Protein AF-A0A4Q6BIS3-F1 (afdb_monomer)

Nearest PDB structures (foldseek):
  3das-assembly1_A  TM=8.531E-01  e=3.787E-01  Streptomyces coelicolor
  8suc-assembly1_A  TM=4.498E-01  e=2.881E+00  Caenorhabditis elegans

Mean predicted aligned error: 14.07 Å

Structure (mmCIF, N/CA/C/O backbone):
data_AF-A0A4Q6BIS3-F1
#
_entry.id   AF-A0A4Q6BIS3-F1
#
loop_
_atom_site.group_PDB
_atom_site.id
_atom_site.type_symbol
_atom_site.label_atom_id
_atom_site.label_alt_id
_atom_site.label_comp_id
_atom_site.label_asym_id
_atom_site.label_entity_id
_atom_site.label_seq_id
_atom_site.pdbx_PDB_ins_code
_atom_site.Cartn_x
_atom_site.Cartn_y
_atom_site.Cartn_z
_atom_site.occupancy
_atom_site.B_iso_or_equiv
_atom_site.auth_seq_id
_atom_site.auth_comp_id
_atom_site.auth_asym_id
_atom_site.a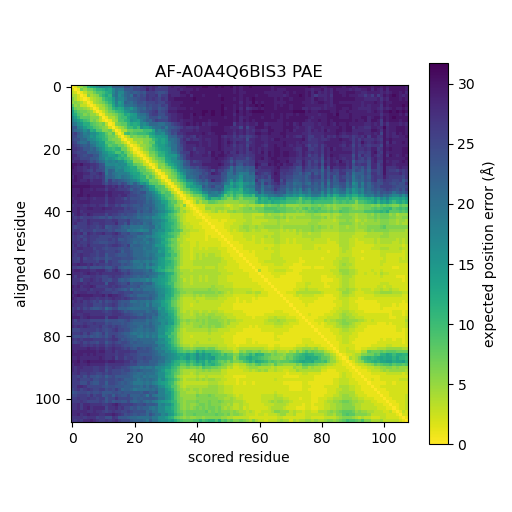uth_atom_id
_atom_site.pdbx_PDB_model_num
ATOM 1 N N . MET A 1 1 ? -5.577 36.040 75.569 1.00 47.38 1 MET A N 1
ATOM 2 C CA . MET A 1 1 ? -5.948 36.449 74.196 1.00 47.38 1 MET A CA 1
ATOM 3 C C . MET A 1 1 ? -4.662 36.573 73.386 1.00 47.38 1 MET A C 1
ATOM 5 O O . MET A 1 1 ? -3.853 37.429 73.716 1.00 47.38 1 MET A O 1
ATOM 9 N N . LYS A 1 2 ? -4.395 35.666 72.435 1.00 60.31 2 LYS A N 1
ATOM 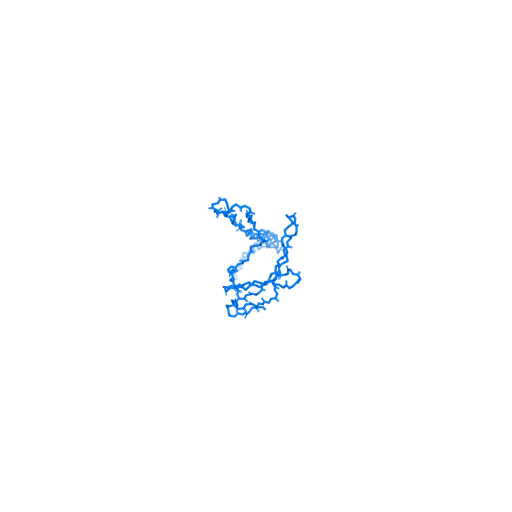10 C CA . LYS A 1 2 ? -3.141 35.639 71.658 1.00 60.31 2 LYS A CA 1
ATOM 11 C C . LYS A 1 2 ? -3.486 35.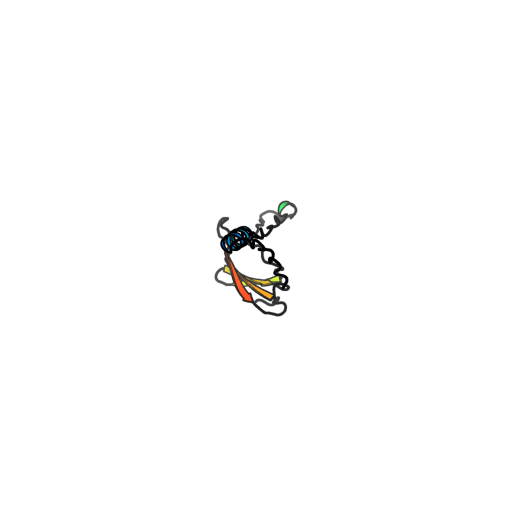581 70.169 1.00 60.31 2 LYS A C 1
ATOM 13 O O . LYS A 1 2 ? -3.869 34.530 69.670 1.00 60.31 2 LYS A O 1
ATOM 18 N N . ASN A 1 3 ? -3.417 36.729 69.496 1.00 58.78 3 ASN A N 1
ATOM 19 C CA . ASN A 1 3 ? -3.677 36.854 68.063 1.00 58.78 3 ASN A CA 1
ATOM 20 C C . ASN A 1 3 ? -2.420 36.450 67.284 1.00 58.78 3 ASN A C 1
ATOM 22 O O . ASN A 1 3 ? -1.360 37.042 67.472 1.00 58.78 3 ASN A O 1
ATOM 26 N N . TRP A 1 4 ? -2.546 35.442 66.423 1.00 49.06 4 TRP A N 1
ATOM 27 C CA . TRP A 1 4 ? -1.482 34.970 65.536 1.00 49.06 4 TRP A CA 1
ATOM 28 C C . TRP A 1 4 ? -1.731 35.480 64.107 1.00 49.06 4 TRP A C 1
ATOM 30 O O . TRP A 1 4 ? -2.851 35.315 63.612 1.00 49.06 4 TRP A O 1
ATOM 40 N N . PRO A 1 5 ? -0.746 36.080 63.412 1.00 62.47 5 PRO A N 1
ATOM 41 C CA . PRO A 1 5 ? -0.928 36.500 62.027 1.00 62.47 5 PRO A CA 1
ATOM 42 C C . PRO A 1 5 ? -0.870 35.277 61.102 1.00 62.47 5 PRO A C 1
ATOM 44 O O . PRO A 1 5 ? 0.043 34.455 61.183 1.00 62.47 5 PRO A O 1
ATOM 47 N N . LYS A 1 6 ? -1.856 35.128 60.213 1.00 60.91 6 LYS A N 1
ATOM 48 C CA . LYS A 1 6 ? -1.835 34.064 59.197 1.00 60.91 6 LYS A CA 1
ATOM 49 C C . LYS A 1 6 ? -0.846 34.445 58.085 1.00 60.91 6 LYS A C 1
ATOM 51 O O . LYS A 1 6 ? -0.892 35.590 57.634 1.00 60.91 6 LYS A O 1
ATOM 56 N N . PRO A 1 7 ? 0.013 33.524 57.612 1.00 56.97 7 PRO A N 1
A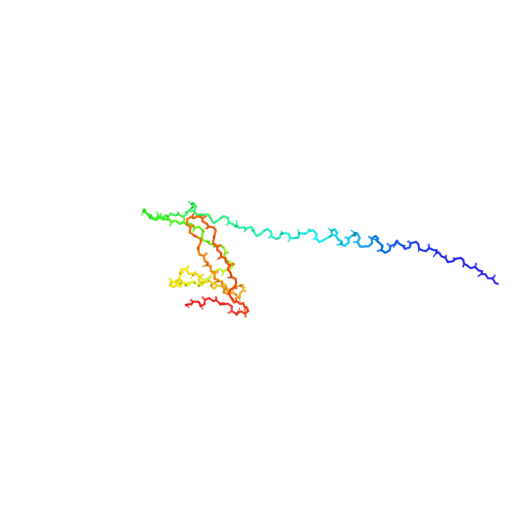TOM 57 C CA . PRO A 1 7 ? 0.907 33.807 56.500 1.00 56.97 7 PRO A CA 1
ATOM 58 C C . PRO A 1 7 ? 0.076 34.003 55.230 1.00 56.97 7 PRO A C 1
ATOM 60 O O . PRO A 1 7 ? -0.691 33.125 54.829 1.00 56.97 7 PRO A O 1
ATOM 63 N N . VAL A 1 8 ? 0.212 35.170 54.602 1.00 63.28 8 VAL A N 1
ATOM 64 C CA . VAL A 1 8 ? -0.352 35.426 53.275 1.00 63.28 8 VAL A CA 1
ATOM 65 C C . VAL A 1 8 ? 0.503 34.654 52.275 1.00 63.28 8 VAL A C 1
ATOM 67 O O . VAL A 1 8 ? 1.567 35.107 51.860 1.00 63.28 8 VAL A O 1
ATOM 70 N N . ALA A 1 9 ? 0.061 33.446 51.929 1.00 60.41 9 ALA A N 1
ATOM 71 C CA . ALA A 1 9 ? 0.626 32.691 50.823 1.00 60.41 9 ALA A CA 1
ATOM 72 C C . ALA A 1 9 ? 0.284 33.424 49.518 1.00 60.41 9 ALA A C 1
ATOM 74 O O . ALA A 1 9 ? -0.872 33.465 49.094 1.00 60.41 9 ALA A O 1
ATOM 75 N N . LEU A 1 10 ? 1.298 34.034 48.902 1.00 63.34 10 LEU A N 1
ATOM 76 C CA . LEU A 1 10 ? 1.215 34.649 47.581 1.00 63.34 10 LEU A CA 1
ATOM 77 C C . LEU A 1 10 ? 1.031 33.547 46.529 1.00 63.34 10 LEU A C 1
ATOM 79 O O . LEU A 1 10 ? 1.992 33.061 45.939 1.00 63.34 10 LEU A O 1
ATOM 83 N N . LEU A 1 11 ? -0.213 33.119 46.313 1.00 61.53 11 LEU A N 1
ATOM 84 C CA . LEU A 1 11 ? -0.549 32.257 45.185 1.00 61.53 11 LEU A CA 1
ATOM 85 C C . LEU A 1 11 ? -0.422 33.076 43.889 1.00 61.53 11 LEU A C 1
ATOM 87 O O . LEU A 1 11 ? -1.036 34.144 43.785 1.00 61.53 11 LEU A O 1
ATOM 91 N N . PRO A 1 12 ? 0.356 32.613 42.894 1.00 52.34 12 PRO A N 1
ATOM 92 C CA . PRO A 1 12 ? 0.510 33.338 41.643 1.00 52.34 12 PRO A CA 1
ATOM 93 C C . PRO A 1 12 ? -0.830 33.399 40.902 1.00 52.34 12 PRO A C 1
ATOM 95 O O . PRO A 1 12 ? -1.618 32.452 40.894 1.00 52.34 12 PRO A O 1
ATOM 98 N N . SER A 1 13 ? -1.111 34.557 40.301 1.00 59.00 13 SER A N 1
ATOM 99 C CA . SER A 1 13 ? -2.417 34.844 39.711 1.00 59.00 13 SER A CA 1
ATOM 100 C C . SER A 1 13 ? -2.758 33.897 38.551 1.00 59.00 13 SER A C 1
ATOM 102 O O . SER A 1 13 ? -1.900 33.512 37.754 1.00 59.00 13 SER A O 1
ATOM 104 N N . ARG A 1 14 ? -4.053 33.576 38.421 1.00 57.09 14 ARG A N 1
ATOM 105 C CA . ARG A 1 14 ? -4.643 32.615 37.463 1.00 57.09 14 ARG A CA 1
ATOM 106 C C . ARG A 1 14 ? -4.243 32.839 35.995 1.00 57.09 14 ARG A C 1
ATOM 108 O O . ARG A 1 14 ? -4.386 31.925 35.195 1.00 57.09 14 ARG A O 1
ATOM 115 N N . LYS A 1 15 ? -3.722 34.016 35.634 1.00 48.53 15 LYS A N 1
ATOM 116 C CA . LYS A 1 15 ? -3.284 34.349 34.269 1.00 48.53 15 LYS A CA 1
ATOM 117 C C . LYS A 1 15 ? -1.961 33.670 33.879 1.00 48.53 15 LYS A C 1
ATOM 119 O O . LYS A 1 15 ? -1.772 33.362 32.708 1.00 48.53 15 LYS A O 1
ATOM 124 N N . SER A 1 16 ? -1.088 33.367 34.844 1.00 48.78 16 SER A N 1
ATOM 125 C CA . SER A 1 16 ? 0.222 32.742 34.584 1.00 48.78 16 SER A CA 1
ATOM 126 C C . SER A 1 16 ? 0.136 31.238 34.299 1.00 48.78 16 SER A C 1
ATOM 128 O O . SER A 1 16 ? 1.005 30.694 33.627 1.00 48.78 16 SER A O 1
ATOM 130 N N . ILE A 1 17 ? -0.937 30.573 34.742 1.00 53.94 17 ILE A N 1
ATOM 131 C CA . ILE A 1 17 ? -1.181 29.144 34.476 1.00 53.94 17 ILE A CA 1
ATOM 132 C C . ILE A 1 17 ? -1.602 28.924 33.013 1.00 53.94 17 ILE A C 1
ATOM 134 O O . ILE A 1 17 ? -1.177 27.961 32.382 1.00 53.94 17 ILE A O 1
ATOM 138 N N . PHE A 1 18 ? -2.366 29.854 32.431 1.00 51.50 18 PHE A N 1
ATOM 139 C CA . PHE A 1 18 ? -2.811 29.749 31.035 1.00 51.50 18 PHE A CA 1
ATOM 140 C C . PHE A 1 18 ? -1.688 29.978 30.012 1.00 51.50 18 PHE A C 1
ATOM 142 O O . PHE A 1 18 ? -1.721 29.391 28.933 1.00 51.50 18 PHE A O 1
ATOM 149 N N . LEU A 1 19 ? -0.663 30.764 30.358 1.00 48.94 19 LEU A N 1
ATOM 150 C CA . LEU A 1 19 ? 0.500 31.007 29.493 1.00 48.94 19 LEU A CA 1
ATOM 151 C C . LEU A 1 19 ? 1.450 29.801 29.389 1.00 48.94 19 LEU A C 1
ATOM 153 O O . LEU A 1 19 ? 2.122 29.651 28.374 1.00 48.94 19 LEU A O 1
ATOM 157 N N . PHE A 1 20 ? 1.463 28.907 30.383 1.00 49.00 20 PHE A N 1
ATOM 158 C CA . PHE A 1 20 ? 2.281 27.688 30.347 1.00 49.00 20 PHE A CA 1
ATOM 159 C C . PHE A 1 20 ? 1.614 26.527 29.593 1.00 49.00 20 PHE A C 1
ATOM 161 O O . PHE A 1 20 ? 2.303 25.751 28.935 1.00 49.00 20 PHE A O 1
ATOM 168 N N . VAL A 1 21 ? 0.281 26.425 29.617 1.00 53.88 21 VAL A N 1
ATOM 169 C CA . VAL A 1 21 ? -0.445 25.344 28.921 1.00 53.88 21 VAL A CA 1
ATOM 170 C C . VAL A 1 21 ? -0.493 25.570 27.404 1.00 53.88 21 VAL A C 1
ATOM 172 O O . VAL A 1 21 ? -0.398 24.615 26.636 1.00 53.88 21 VAL A O 1
ATOM 175 N N . ALA A 1 22 ? -0.544 26.824 26.944 1.00 52.06 22 ALA A N 1
ATOM 176 C CA . ALA A 1 22 ? -0.540 27.144 25.513 1.00 52.06 22 ALA A CA 1
ATOM 177 C C . ALA A 1 22 ? 0.820 26.902 24.819 1.00 52.06 22 ALA A C 1
ATOM 179 O O . ALA A 1 22 ? 0.860 26.738 23.600 1.00 52.06 22 ALA A O 1
ATOM 180 N N . LEU A 1 23 ? 1.929 26.846 25.569 1.00 50.34 23 LEU A N 1
ATOM 181 C CA . LEU A 1 23 ? 3.268 26.614 25.012 1.00 50.34 23 LEU A CA 1
ATOM 182 C C . LEU A 1 23 ? 3.606 25.118 24.853 1.00 50.34 23 LEU A C 1
ATOM 184 O O . LEU A 1 23 ? 4.463 24.770 24.047 1.00 50.34 23 LEU A O 1
ATOM 188 N N . ALA A 1 24 ? 2.896 24.226 25.552 1.00 53.50 24 ALA A N 1
ATOM 189 C CA . ALA A 1 24 ? 3.138 22.780 25.509 1.00 53.50 24 ALA A CA 1
ATOM 190 C C . ALA A 1 24 ? 2.398 22.036 24.373 1.00 53.50 24 ALA A C 1
ATOM 192 O O . ALA A 1 24 ? 2.688 20.870 24.128 1.00 53.50 24 ALA A O 1
ATOM 193 N N . LEU A 1 25 ? 1.481 22.690 23.644 1.00 55.41 25 LEU A N 1
ATOM 194 C CA . LEU A 1 25 ? 0.799 22.116 22.466 1.00 55.41 25 LEU A CA 1
ATOM 195 C C . LEU A 1 25 ? 1.455 22.494 21.125 1.00 55.41 25 LEU A C 1
ATOM 197 O O . LEU A 1 25 ? 0.833 22.417 20.064 1.00 55.41 25 LEU A O 1
ATOM 201 N N . ARG A 1 26 ? 2.731 22.891 21.135 1.00 54.84 26 ARG A N 1
ATOM 202 C CA . ARG A 1 26 ? 3.506 23.065 19.902 1.00 54.84 26 ARG A CA 1
ATOM 203 C C . ARG A 1 26 ? 3.975 21.702 19.392 1.00 54.84 26 ARG A C 1
ATOM 205 O O . ARG A 1 26 ? 5.063 21.237 19.696 1.00 54.84 26 ARG A O 1
ATOM 212 N N . THR A 1 27 ? 3.091 21.105 18.594 1.00 54.53 27 THR A N 1
ATOM 213 C CA . THR A 1 27 ? 3.401 20.221 17.465 1.00 54.53 27 THR A CA 1
ATOM 214 C C . THR A 1 27 ? 4.291 19.020 17.784 1.00 54.53 27 THR A C 1
ATOM 216 O O . THR A 1 27 ? 5.482 19.015 17.484 1.00 54.53 27 THR A O 1
ATOM 219 N N . PHE A 1 28 ? 3.676 17.937 18.262 1.00 55.81 28 PHE A N 1
ATOM 220 C CA . PHE A 1 28 ? 4.175 16.598 17.949 1.00 55.81 28 PHE A CA 1
ATOM 221 C C . PHE A 1 28 ? 3.905 16.363 16.450 1.00 55.81 28 PHE A C 1
ATOM 223 O O . PHE A 1 28 ? 2.889 15.783 16.072 1.00 55.81 28 PHE A O 1
ATOM 230 N N . GLN A 1 29 ? 4.757 16.915 15.581 1.00 52.62 29 GLN A N 1
ATOM 231 C CA . GLN A 1 29 ? 4.834 16.443 14.202 1.00 52.62 29 GLN A CA 1
ATOM 232 C C . GLN A 1 29 ? 5.425 15.040 14.294 1.00 52.62 29 GLN A C 1
ATOM 234 O O . GLN A 1 29 ? 6.615 14.870 14.557 1.00 52.62 29 GLN A O 1
ATOM 239 N N . ILE A 1 30 ? 4.5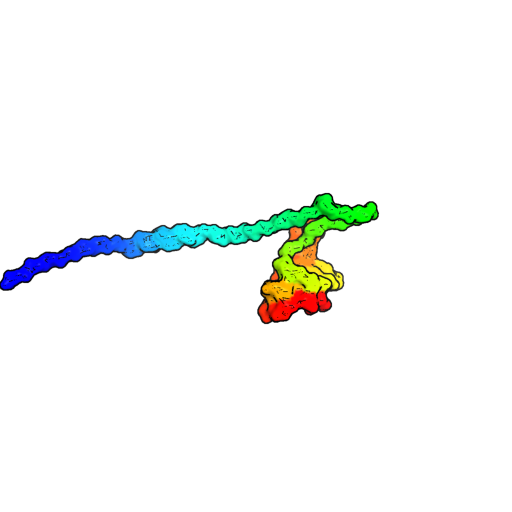77 14.019 14.171 1.00 60.25 30 ILE A N 1
ATOM 240 C CA . ILE A 1 30 ? 5.073 12.687 13.844 1.00 60.25 30 ILE A CA 1
ATOM 241 C C . ILE A 1 30 ? 5.468 12.776 12.375 1.00 60.25 30 ILE A C 1
ATOM 243 O O . ILE A 1 30 ? 4.654 12.523 11.489 1.00 60.25 30 ILE A O 1
ATOM 247 N N . GLU A 1 31 ? 6.709 13.189 12.128 1.00 54.75 31 GLU A N 1
ATOM 248 C CA . GLU A 1 31 ? 7.330 13.042 10.822 1.00 54.75 31 GLU A CA 1
ATOM 249 C C . GLU A 1 31 ? 7.419 11.532 10.572 1.00 54.75 31 GLU A C 1
ATOM 251 O O . GLU A 1 31 ? 8.265 10.825 11.126 1.00 54.75 31 GLU A O 1
ATOM 256 N N . GLY A 1 32 ? 6.458 11.001 9.817 1.00 48.88 32 GLY A N 1
ATOM 257 C CA . GLY A 1 32 ? 6.517 9.632 9.343 1.00 48.88 32 GLY A CA 1
ATOM 258 C C . GLY A 1 32 ? 7.741 9.526 8.452 1.00 48.88 32 GLY A C 1
ATOM 259 O O . GLY A 1 32 ? 7.702 9.986 7.316 1.00 48.88 32 GLY A O 1
ATOM 260 N N . ALA A 1 33 ? 8.829 8.962 8.977 1.00 47.06 33 ALA A N 1
ATOM 261 C CA . ALA A 1 33 ? 10.010 8.648 8.194 1.00 47.06 33 ALA A CA 1
ATOM 262 C C . ALA A 1 33 ? 9.581 7.710 7.060 1.00 47.06 33 ALA A C 1
ATOM 264 O O . ALA A 1 33 ? 9.416 6.504 7.256 1.00 47.06 33 ALA A O 1
ATOM 265 N N . SER A 1 34 ? 9.336 8.275 5.877 1.00 54.97 34 SER A N 1
ATOM 266 C CA . SER A 1 34 ? 9.195 7.494 4.662 1.00 54.97 34 SER A CA 1
ATOM 267 C C . SER A 1 34 ? 10.586 6.957 4.383 1.00 54.97 34 SER A C 1
ATOM 269 O O . SER A 1 34 ? 11.436 7.675 3.865 1.00 54.97 34 SER A O 1
ATOM 271 N N . ALA A 1 35 ? 10.848 5.729 4.832 1.00 59.81 35 ALA A N 1
ATOM 272 C CA . ALA A 1 35 ? 12.047 5.012 4.445 1.00 59.81 35 ALA A CA 1
ATOM 273 C C . ALA A 1 35 ? 12.110 5.046 2.918 1.00 59.81 35 ALA A C 1
ATOM 275 O O . ALA A 1 35 ? 11.151 4.633 2.263 1.00 59.81 35 ALA A O 1
ATOM 276 N N . ASP A 1 36 ? 13.195 5.595 2.376 1.00 67.62 36 ASP A N 1
ATOM 277 C CA . ASP A 1 36 ? 13.476 5.508 0.952 1.00 67.62 36 ASP A CA 1
ATOM 278 C C . ASP A 1 36 ? 13.530 4.014 0.615 1.00 67.62 36 ASP A C 1
ATOM 280 O O . ASP A 1 36 ? 14.376 3.299 1.175 1.00 67.62 36 ASP A O 1
ATOM 284 N N . PRO A 1 37 ? 12.580 3.479 -0.173 1.00 73.56 37 PRO A N 1
ATOM 285 C CA . PRO A 1 37 ? 12.687 2.099 -0.595 1.00 73.56 37 PRO A CA 1
ATOM 286 C C . PRO A 1 37 ? 14.003 2.002 -1.359 1.00 73.56 37 PRO A C 1
ATOM 288 O O . PRO A 1 37 ? 14.197 2.717 -2.333 1.00 73.56 37 PRO A O 1
ATOM 291 N N . GLN A 1 38 ? 14.923 1.152 -0.902 1.00 81.50 38 GLN A N 1
ATOM 292 C CA . GLN A 1 38 ? 16.231 0.947 -1.533 1.00 81.50 38 GLN A CA 1
ATOM 293 C C . GLN A 1 38 ? 16.056 0.270 -2.907 1.00 81.50 38 GLN A C 1
ATOM 295 O O . GLN A 1 38 ? 16.392 -0.894 -3.108 1.00 81.50 38 GLN A O 1
ATOM 300 N N . LEU A 1 39 ? 15.464 0.986 -3.867 1.00 86.62 39 LEU A N 1
ATOM 301 C CA . LEU A 1 39 ? 15.136 0.492 -5.200 1.00 86.62 39 LEU A CA 1
ATOM 302 C C . LEU A 1 39 ? 16.403 0.282 -6.034 1.00 86.62 39 LEU A C 1
ATOM 304 O O . LEU A 1 39 ? 16.393 -0.545 -6.940 1.00 86.62 39 LEU A O 1
ATOM 308 N N . GLY A 1 40 ? 17.490 0.995 -5.716 1.00 84.56 40 GLY A N 1
ATOM 309 C CA . GLY A 1 40 ? 18.775 0.900 -6.417 1.00 84.56 40 GLY A CA 1
ATOM 310 C C . GLY A 1 40 ? 19.442 -0.475 -6.327 1.00 84.56 40 GLY A C 1
ATOM 311 O O . GLY A 1 40 ? 20.190 -0.842 -7.231 1.00 84.56 40 GLY A O 1
ATOM 312 N N . ASP A 1 41 ? 19.123 -1.261 -5.296 1.00 88.75 41 ASP A N 1
ATOM 313 C CA . ASP A 1 41 ? 19.677 -2.606 -5.110 1.00 88.75 41 ASP A CA 1
ATOM 314 C C . ASP A 1 41 ? 18.873 -3.692 -5.850 1.00 88.75 41 ASP A C 1
ATOM 316 O O . ASP A 1 41 ? 19.309 -4.844 -5.964 1.00 88.75 41 ASP A O 1
ATOM 320 N N . LEU A 1 42 ? 17.697 -3.345 -6.389 1.00 90.25 42 LEU A N 1
ATOM 321 C CA . LEU A 1 42 ? 16.848 -4.270 -7.133 1.00 90.25 42 LEU A CA 1
ATOM 322 C C . LEU A 1 42 ? 17.351 -4.423 -8.572 1.00 90.25 42 LEU A C 1
ATOM 324 O O . LEU A 1 42 ? 17.391 -3.478 -9.357 1.00 90.25 42 LEU A O 1
ATOM 328 N N . LYS A 1 43 ? 17.675 -5.660 -8.956 1.00 93.19 43 LYS A N 1
ATOM 329 C CA . LYS A 1 43 ? 18.035 -6.002 -10.336 1.00 93.19 43 LYS A CA 1
ATOM 330 C C . LYS A 1 43 ? 16.779 -6.304 -11.145 1.00 93.19 43 LYS A C 1
ATOM 332 O O . LYS A 1 43 ? 16.063 -7.256 -10.843 1.00 93.19 43 LYS A O 1
ATOM 337 N N . LEU A 1 44 ? 16.543 -5.518 -12.191 1.00 94.31 44 LEU A N 1
ATOM 338 C CA . LEU A 1 44 ? 15.427 -5.700 -13.118 1.00 94.31 44 LEU A CA 1
ATOM 339 C C . LEU A 1 44 ? 15.908 -6.316 -14.442 1.00 94.31 44 LEU A C 1
ATOM 341 O O . LEU A 1 44 ? 17.020 -6.009 -14.883 1.00 94.31 44 LEU A O 1
ATOM 345 N N . PRO A 1 45 ? 15.094 -7.150 -15.113 1.00 97.44 45 PRO A N 1
ATOM 346 C CA . PRO A 1 45 ? 15.374 -7.562 -16.483 1.00 97.44 45 PRO A CA 1
ATOM 347 C C . PRO A 1 45 ? 15.415 -6.355 -17.441 1.00 97.44 45 PRO A C 1
ATOM 349 O O . PRO A 1 45 ? 14.781 -5.329 -17.169 1.00 97.44 45 PRO A O 1
ATOM 352 N N . PRO A 1 46 ? 16.107 -6.461 -18.590 1.00 96.44 46 PRO A N 1
ATOM 353 C CA . PRO A 1 46 ? 16.120 -5.399 -19.592 1.00 96.44 46 PRO A CA 1
ATOM 354 C C . PRO A 1 46 ? 14.704 -4.974 -20.007 1.00 96.44 46 PRO A C 1
ATOM 356 O O . PRO A 1 46 ? 13.845 -5.815 -20.265 1.00 96.44 46 PRO A O 1
ATOM 359 N N . GLY A 1 47 ? 14.464 -3.662 -20.075 1.00 96.50 47 GLY A N 1
ATOM 360 C CA . GLY A 1 47 ? 13.170 -3.084 -20.458 1.00 96.50 47 GLY A CA 1
ATOM 361 C C . GLY A 1 47 ? 12.168 -2.876 -19.315 1.00 96.50 47 GLY A C 1
ATOM 362 O O . GLY A 1 47 ? 11.152 -2.221 -19.534 1.00 96.50 47 GLY A O 1
ATOM 363 N N . PHE A 1 48 ? 12.445 -3.357 -18.099 1.00 95.00 48 PHE A N 1
ATOM 364 C CA . PHE A 1 48 ? 11.583 -3.140 -16.931 1.00 95.00 48 PHE A CA 1
ATOM 365 C C . PHE A 1 48 ? 11.985 -1.891 -16.136 1.00 95.00 48 PHE A C 1
ATOM 367 O O . PHE A 1 48 ? 13.150 -1.494 -16.107 1.00 95.00 48 PHE A O 1
ATOM 374 N N . LYS A 1 49 ? 11.002 -1.281 -15.466 1.00 89.56 49 LYS A N 1
ATOM 375 C CA . LYS A 1 49 ? 11.175 -0.147 -14.549 1.00 89.56 49 LYS A CA 1
ATOM 376 C C . LYS A 1 49 ? 10.387 -0.403 -13.268 1.00 89.56 49 LYS A C 1
ATOM 378 O O . LYS A 1 49 ? 9.372 -1.095 -13.303 1.00 89.56 49 LYS A O 1
ATOM 383 N N . ILE A 1 50 ? 10.849 0.167 -12.162 1.00 90.25 50 ILE A N 1
ATOM 384 C CA . ILE A 1 50 ? 10.162 0.136 -10.870 1.00 90.25 50 ILE A CA 1
ATOM 385 C C . ILE A 1 50 ? 10.142 1.540 -10.272 1.00 90.25 50 ILE A C 1
ATOM 387 O O . ILE A 1 50 ? 11.080 2.311 -10.467 1.00 90.25 50 ILE A O 1
ATOM 391 N N . GLU A 1 51 ? 9.079 1.855 -9.543 1.00 86.62 51 GLU A N 1
ATOM 392 C CA . GLU A 1 51 ? 8.921 3.102 -8.801 1.00 86.62 51 GLU A CA 1
ATOM 393 C C . GLU A 1 51 ? 8.119 2.860 -7.516 1.00 86.62 51 GLU A C 1
ATOM 395 O O . GLU A 1 51 ? 7.385 1.873 -7.397 1.00 86.62 51 GLU A O 1
ATOM 400 N N . LEU A 1 52 ? 8.257 3.763 -6.544 1.00 87.81 52 LEU A N 1
ATOM 401 C CA . LEU A 1 52 ? 7.415 3.764 -5.353 1.00 87.81 52 LEU A CA 1
ATOM 402 C C . LEU A 1 52 ? 6.054 4.384 -5.684 1.00 87.81 52 LEU A C 1
ATOM 404 O O . LEU A 1 52 ? 5.967 5.577 -5.955 1.00 87.81 52 LEU A O 1
ATOM 408 N N . VAL A 1 53 ? 4.986 3.592 -5.581 1.00 89.56 53 VAL A N 1
ATOM 409 C CA . VAL A 1 53 ? 3.614 4.087 -5.778 1.00 89.56 53 VAL A CA 1
ATOM 410 C C . VAL A 1 53 ? 3.059 4.733 -4.506 1.00 89.56 53 VAL A C 1
ATOM 412 O O . VAL A 1 53 ? 2.539 5.845 -4.560 1.00 89.56 53 VAL A O 1
ATOM 415 N N . ALA A 1 54 ? 3.132 4.045 -3.362 1.00 91.50 54 ALA A N 1
ATOM 416 C CA . ALA A 1 54 ? 2.628 4.531 -2.076 1.00 91.50 54 ALA A CA 1
ATOM 417 C C . ALA A 1 54 ? 3.226 3.747 -0.898 1.00 91.50 54 ALA A C 1
ATOM 419 O O . ALA A 1 54 ? 3.540 2.563 -1.027 1.00 91.50 54 ALA A O 1
ATOM 420 N N . THR A 1 55 ? 3.287 4.381 0.276 1.00 91.56 55 THR A N 1
ATOM 421 C CA . THR A 1 55 ? 3.648 3.728 1.543 1.00 91.56 55 THR A CA 1
ATOM 422 C C . THR A 1 55 ? 2.387 3.451 2.357 1.00 91.56 55 THR A C 1
ATOM 424 O O . THR A 1 55 ? 1.688 4.375 2.768 1.00 91.56 55 THR A O 1
ATOM 427 N N . VAL A 1 56 ? 2.098 2.173 2.614 1.00 93.25 56 VAL A N 1
ATOM 428 C CA . VAL A 1 56 ? 0.962 1.729 3.438 1.00 93.25 56 VAL A CA 1
ATOM 429 C C . VAL A 1 56 ? 1.485 0.879 4.602 1.00 93.25 56 VAL A C 1
ATOM 431 O O . VAL A 1 56 ? 2.263 -0.053 4.369 1.00 93.25 56 VAL A O 1
ATOM 434 N N . PRO A 1 57 ? 1.067 1.138 5.857 1.00 93.25 57 PRO A N 1
ATOM 435 C CA . PRO A 1 57 ? 1.520 0.355 7.001 1.00 93.25 57 PRO A CA 1
ATOM 436 C C . PRO A 1 57 ? 1.188 -1.124 6.818 1.00 93.25 57 PRO A C 1
ATOM 438 O O . PRO A 1 57 ? 0.030 -1.472 6.607 1.00 93.25 57 PRO A O 1
ATOM 441 N N . ASN A 1 58 ? 2.188 -2.001 6.924 1.00 94.56 58 ASN A N 1
ATOM 442 C CA . ASN A 1 58 ? 2.014 -3.457 6.890 1.00 94.56 58 ASN A CA 1
ATOM 443 C C . ASN A 1 58 ? 1.112 -3.966 5.742 1.00 94.56 58 ASN A C 1
ATOM 445 O O . ASN A 1 58 ? 0.252 -4.825 5.958 1.00 94.56 58 ASN A O 1
ATOM 449 N N . ALA A 1 59 ? 1.302 -3.415 4.538 1.00 95.38 59 ALA A N 1
ATOM 450 C CA . ALA A 1 59 ? 0.592 -3.834 3.335 1.00 95.38 59 ALA A CA 1
ATOM 451 C C . ALA A 1 59 ? 0.725 -5.351 3.097 1.00 95.38 59 ALA A C 1
ATOM 453 O O . ALA A 1 59 ? 1.805 -5.943 3.262 1.00 95.38 59 ALA A O 1
ATOM 454 N N . ARG A 1 60 ? -0.395 -5.989 2.749 1.00 95.94 60 ARG A N 1
ATOM 455 C CA . ARG A 1 60 ? -0.480 -7.416 2.422 1.00 95.94 60 ARG A CA 1
ATOM 456 C C . ARG A 1 60 ? -1.237 -7.624 1.116 1.00 95.94 60 ARG A C 1
ATOM 458 O O . ARG A 1 60 ? -0.654 -7.377 0.069 1.00 95.94 60 ARG A O 1
ATOM 465 N N . GLY A 1 61 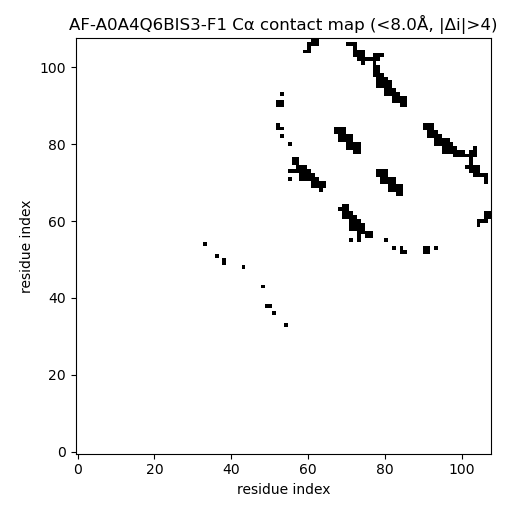? -2.477 -8.108 1.155 1.00 95.75 61 GLY A N 1
ATOM 466 C CA . GLY A 1 61 ? -3.239 -8.359 -0.067 1.00 95.75 61 GLY A CA 1
ATOM 467 C C . GLY A 1 61 ? -3.512 -7.067 -0.825 1.00 95.75 61 GLY A C 1
ATOM 468 O O . GLY A 1 61 ? -3.752 -6.026 -0.208 1.00 95.75 61 GLY A O 1
ATOM 469 N N . MET A 1 62 ? -3.466 -7.146 -2.154 1.00 97.19 62 MET A N 1
ATOM 470 C CA . MET A 1 62 ? -3.764 -6.030 -3.043 1.00 97.19 62 MET A CA 1
ATOM 471 C C . MET A 1 62 ? -4.570 -6.497 -4.255 1.00 97.19 62 MET A C 1
ATOM 473 O O . MET A 1 62 ? -4.303 -7.571 -4.787 1.00 97.19 62 MET A O 1
ATOM 477 N N . THR A 1 63 ? -5.515 -5.674 -4.702 1.00 97.38 63 THR A N 1
ATOM 478 C CA . THR A 1 63 ? -6.309 -5.898 -5.921 1.00 97.38 63 THR A CA 1
ATOM 479 C C . THR A 1 63 ? -6.514 -4.572 -6.652 1.00 97.38 63 THR A C 1
ATOM 481 O O . THR A 1 63 ? -6.640 -3.521 -6.017 1.00 97.38 63 THR A O 1
ATOM 484 N N . MET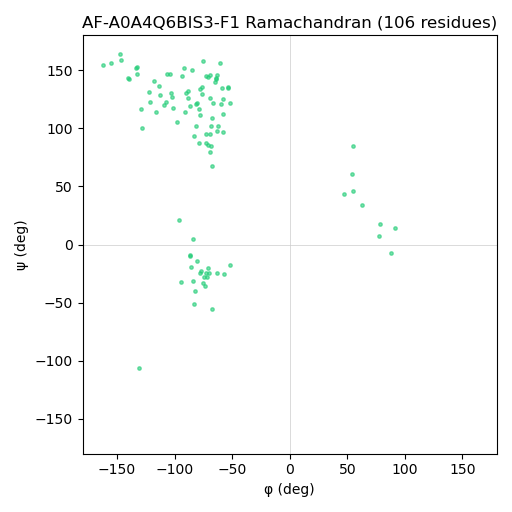 A 1 64 ? -6.499 -4.602 -7.983 1.00 96.44 64 MET A N 1
ATOM 485 C CA . MET A 1 64 ? -6.655 -3.415 -8.824 1.00 96.44 64 MET A CA 1
ATOM 486 C C . MET A 1 64 ? -8.075 -3.370 -9.383 1.00 96.44 64 MET A C 1
ATOM 488 O O . MET A 1 64 ? -8.529 -4.324 -10.013 1.00 96.44 64 MET A O 1
ATOM 492 N N . SER A 1 65 ? -8.764 -2.249 -9.195 1.00 96.56 65 SER A N 1
ATOM 493 C CA . SER A 1 65 ? -10.074 -2.032 -9.803 1.00 96.56 65 SER A CA 1
ATOM 494 C C . SER A 1 65 ? -9.954 -1.723 -11.302 1.00 96.56 65 SER A C 1
ATOM 496 O O . SER A 1 65 ? -8.928 -1.193 -11.740 1.00 96.56 65 SER A O 1
ATOM 498 N N . PRO A 1 66 ? -11.016 -1.934 -12.104 1.00 96.19 66 PRO A N 1
ATOM 499 C CA . PRO A 1 66 ? -11.041 -1.497 -13.503 1.00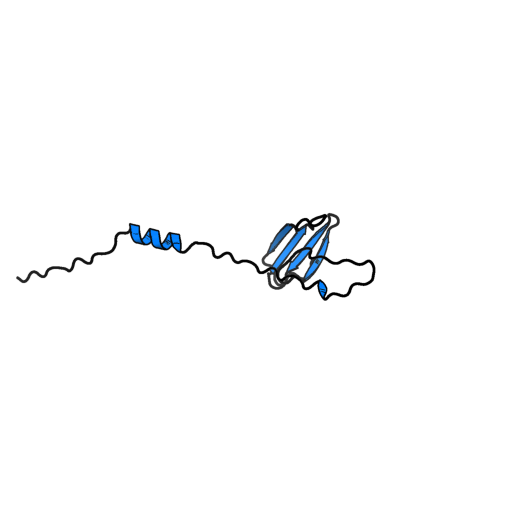 96.19 66 PRO A CA 1
ATOM 500 C C . PRO A 1 66 ? -10.807 0.012 -13.686 1.00 96.19 66 PRO A C 1
ATOM 502 O O . PRO A 1 66 ? -10.343 0.444 -14.735 1.00 96.19 66 PRO A O 1
ATOM 505 N N . GLY A 1 67 ? -11.113 0.816 -12.661 1.00 94.44 67 GLY A N 1
ATOM 506 C CA . GLY A 1 67 ? -10.873 2.261 -12.642 1.00 94.44 67 GLY A CA 1
ATOM 507 C C . GLY A 1 67 ? -9.456 2.663 -12.218 1.00 94.44 67 GLY A C 1
ATOM 508 O O . GLY A 1 67 ? -9.202 3.853 -12.048 1.00 94.44 67 GLY A O 1
ATOM 509 N N . GLY A 1 68 ? -8.549 1.704 -12.005 1.00 93.69 68 GLY A N 1
ATOM 510 C CA . GLY A 1 68 ? -7.155 1.967 -11.635 1.00 93.69 68 GLY A CA 1
ATOM 511 C C . GLY A 1 68 ? -6.940 2.319 -10.162 1.00 93.69 68 GLY A C 1
ATOM 512 O O . GLY A 1 68 ? -5.901 2.874 -9.817 1.00 93.69 68 GLY A O 1
ATOM 513 N N . VAL A 1 69 ? -7.904 2.021 -9.284 1.00 96.19 69 VAL A N 1
ATOM 514 C CA . VAL A 1 69 ? -7.724 2.156 -7.830 1.00 96.19 69 VAL A CA 1
ATOM 515 C C . VAL A 1 69 ? -7.145 0.856 -7.290 1.00 96.19 69 VAL A C 1
ATOM 517 O O . VAL A 1 69 ? -7.724 -0.212 -7.486 1.00 96.19 69 VAL A O 1
ATOM 520 N N . LEU A 1 70 ? -6.029 0.953 -6.577 1.00 96.81 70 LEU A N 1
ATOM 521 C CA . LEU A 1 70 ? -5.400 -0.169 -5.898 1.00 96.81 70 LEU A CA 1
ATOM 522 C C . LEU A 1 70 ? -5.945 -0.267 -4.470 1.00 96.81 70 LEU A C 1
ATOM 524 O O . LEU A 1 70 ? -5.706 0.612 -3.640 1.00 96.81 70 LEU A O 1
ATOM 528 N N . TYR A 1 71 ? -6.664 -1.340 -4.165 1.00 97.56 71 TYR A N 1
ATOM 529 C CA . TYR A 1 71 ? -7.104 -1.633 -2.804 1.00 97.56 71 TYR A CA 1
ATOM 530 C C . TYR A 1 71 ? -6.034 -2.436 -2.079 1.00 97.56 71 TYR A C 1
ATOM 532 O O . TYR A 1 71 ? -5.529 -3.415 -2.621 1.00 97.56 71 TYR A O 1
ATOM 540 N N . VAL A 1 72 ? -5.695 -2.030 -0.856 1.00 98.06 72 VAL A N 1
ATOM 541 C CA . VAL A 1 72 ? -4.595 -2.607 -0.074 1.00 98.06 72 VAL A CA 1
ATOM 542 C C . VAL A 1 72 ? -5.086 -2.981 1.320 1.00 98.06 72 VAL A C 1
ATOM 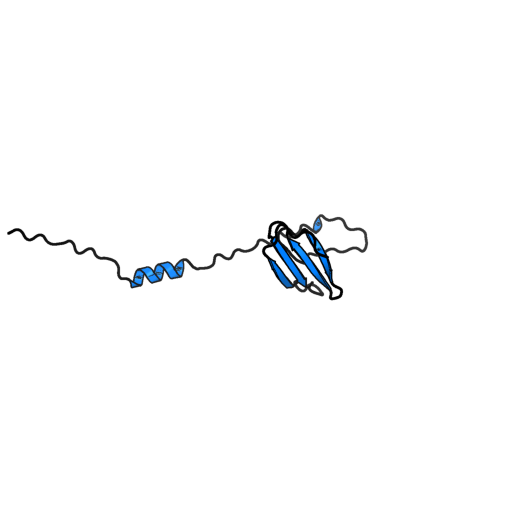544 O O . VAL A 1 72 ? -5.467 -2.120 2.117 1.00 98.06 72 VAL A O 1
ATOM 547 N N . GLY A 1 73 ? -5.045 -4.271 1.639 1.00 97.75 73 GLY A N 1
ATOM 548 C CA . GLY A 1 73 ? -5.288 -4.782 2.984 1.00 97.75 73 GLY A CA 1
ATOM 549 C C . GLY A 1 73 ? -4.066 -4.596 3.889 1.00 97.75 73 GLY A C 1
ATOM 550 O O . GLY A 1 73 ? -2.939 -4.911 3.496 1.00 97.75 73 GLY A O 1
ATOM 551 N N . SER A 1 74 ? -4.270 -4.099 5.112 1.00 97.25 74 SER A N 1
ATOM 552 C CA . SER A 1 74 ? -3.216 -3.918 6.116 1.00 97.25 74 SER A CA 1
ATOM 553 C C . SER A 1 74 ? -3.459 -4.788 7.342 1.00 97.25 74 SER A C 1
ATOM 555 O O . SER A 1 74 ? -4.406 -4.572 8.106 1.00 97.25 74 SER A O 1
ATOM 557 N N . ARG A 1 75 ? -2.568 -5.763 7.558 1.00 92.94 75 ARG A N 1
ATOM 558 C CA . ARG A 1 75 ? -2.777 -6.810 8.565 1.00 92.94 75 ARG A CA 1
ATOM 559 C C . ARG A 1 75 ? -2.729 -6.260 9.986 1.00 92.94 75 ARG A C 1
ATOM 561 O O . ARG A 1 75 ? -3.678 -6.449 10.737 1.00 92.94 75 ARG A O 1
ATOM 568 N N . THR A 1 76 ? -1.645 -5.588 10.368 1.00 94.50 76 THR A N 1
ATOM 569 C CA . THR A 1 76 ? -1.502 -5.078 11.743 1.00 94.50 76 THR A CA 1
ATOM 570 C C . THR A 1 76 ? -2.296 -3.802 12.000 1.00 94.50 76 THR A C 1
ATOM 572 O O . THR A 1 76 ? -2.650 -3.553 13.146 1.00 94.50 76 THR A O 1
ATOM 575 N N . ALA A 1 77 ? -2.610 -3.005 10.971 1.00 94.00 77 ALA A N 1
ATOM 576 C CA . ALA A 1 77 ? -3.403 -1.791 11.164 1.00 94.00 77 ALA A CA 1
ATOM 577 C C . ALA A 1 77 ? -4.913 -2.062 11.254 1.00 94.00 77 ALA A C 1
ATOM 579 O O . ALA A 1 77 ? -5.653 -1.160 11.641 1.00 94.00 77 ALA A O 1
ATOM 580 N N . GLY A 1 78 ? -5.378 -3.258 10.868 1.00 96.94 78 GLY A N 1
ATOM 581 C CA . GLY A 1 78 ? -6.806 -3.590 10.858 1.00 96.94 78 GLY A CA 1
ATOM 582 C C . GLY A 1 78 ? -7.611 -2.723 9.885 1.00 96.94 78 GLY A C 1
ATOM 583 O O . GLY A 1 78 ? -8.748 -2.348 10.183 1.00 96.94 78 GLY A O 1
ATOM 584 N N . LYS A 1 79 ? -7.002 -2.339 8.754 1.00 97.94 79 LYS A N 1
ATOM 585 C CA . LYS A 1 79 ? -7.535 -1.356 7.796 1.00 97.94 79 LYS A CA 1
ATOM 586 C C . LYS A 1 79 ? -7.456 -1.850 6.357 1.00 97.94 79 LYS A C 1
ATOM 588 O O . LYS A 1 79 ? -6.559 -2.612 6.003 1.00 97.94 79 LYS A O 1
ATOM 593 N N . VAL A 1 80 ? -8.363 -1.337 5.533 1.00 97.62 80 VAL A N 1
ATOM 594 C CA . VAL A 1 80 ? -8.296 -1.411 4.071 1.00 97.62 80 VAL A CA 1
ATOM 595 C C . VAL A 1 80 ? -8.075 -0.001 3.543 1.00 97.62 80 VAL A C 1
ATOM 597 O O . VAL A 1 80 ? -8.793 0.931 3.915 1.00 97.62 80 VAL A O 1
ATOM 600 N N . PHE A 1 81 ? -7.072 0.154 2.687 1.00 98.00 81 PHE A N 1
ATOM 601 C CA . PHE A 1 81 ? -6.730 1.412 2.040 1.00 98.00 81 PHE A CA 1
ATOM 602 C C . PHE A 1 81 ? -7.143 1.384 0.570 1.00 98.00 81 PHE A C 1
ATOM 604 O O . PHE A 1 81 ? -7.068 0.341 -0.076 1.00 98.00 81 PHE A O 1
ATOM 611 N N . ALA A 1 82 ? -7.546 2.534 0.042 1.00 97.75 82 ALA A N 1
ATOM 612 C CA . ALA A 1 82 ? -7.668 2.773 -1.388 1.00 97.75 82 ALA A CA 1
ATOM 613 C C . ALA A 1 82 ? -6.527 3.702 -1.809 1.00 97.75 82 ALA A C 1
ATOM 615 O O . ALA A 1 82 ? -6.381 4.798 -1.267 1.00 97.75 82 ALA A O 1
ATOM 616 N N . VAL A 1 83 ? -5.710 3.251 -2.753 1.00 97.19 83 VAL A N 1
ATOM 617 C CA . VAL A 1 83 ? -4.609 4.014 -3.334 1.00 97.19 83 VAL A CA 1
ATOM 618 C C . VAL A 1 83 ? -5.004 4.369 -4.756 1.00 97.19 83 VAL A C 1
ATOM 620 O O . VAL A 1 83 ? -5.257 3.487 -5.574 1.00 97.19 83 VAL A O 1
ATOM 623 N N . LYS A 1 84 ? -5.060 5.661 -5.053 1.00 96.12 84 LYS A N 1
ATOM 624 C CA . LYS A 1 84 ? -5.228 6.172 -6.409 1.00 96.12 84 LYS A CA 1
ATOM 625 C C . LYS A 1 84 ? -3.838 6.552 -6.926 1.00 96.12 84 LYS A C 1
ATOM 627 O O . LYS A 1 84 ? -3.293 7.556 -6.456 1.00 96.12 84 LYS A O 1
ATOM 632 N N . PRO A 1 85 ? -3.242 5.750 -7.826 1.00 91.06 85 PRO A N 1
ATOM 633 C CA . PRO A 1 85 ? -1.899 6.005 -8.320 1.00 91.06 85 PRO A CA 1
ATOM 634 C C . PRO A 1 85 ? -1.819 7.374 -8.992 1.00 91.06 85 PRO A C 1
ATOM 636 O O . PRO A 1 85 ? -2.696 7.750 -9.777 1.00 91.06 85 PRO A O 1
ATOM 639 N N . GLY A 1 86 ? -0.768 8.124 -8.680 1.00 87.38 86 GLY A N 1
ATOM 640 C CA . GLY A 1 86 ? -0.451 9.333 -9.423 1.00 87.38 86 GLY A CA 1
ATOM 641 C C . GLY A 1 86 ? 0.062 8.988 -10.823 1.00 87.38 86 GLY A C 1
ATOM 642 O O . GLY A 1 86 ? 0.757 7.998 -11.023 1.00 87.38 86 GLY A O 1
ATOM 643 N N . LEU A 1 87 ? -0.290 9.807 -11.814 1.00 78.00 87 LEU A N 1
ATOM 644 C CA . LEU A 1 87 ? 0.240 9.686 -13.174 1.00 78.00 87 LEU A CA 1
ATOM 645 C C . LEU A 1 87 ? 1.460 10.592 -13.350 1.00 78.00 87 LEU A C 1
ATOM 647 O O . LEU A 1 87 ? 1.474 11.713 -12.838 1.00 78.00 87 LEU A O 1
ATOM 651 N N . SER A 1 88 ? 2.439 10.142 -14.137 1.00 75.31 88 SER A N 1
ATOM 652 C CA . SER A 1 88 ? 3.578 10.957 -14.589 1.00 75.31 88 SER A CA 1
ATOM 653 C C . SER A 1 88 ? 4.370 11.609 -13.446 1.00 75.31 88 SER A C 1
ATOM 655 O O . SER A 1 88 ? 4.651 12.806 -13.483 1.00 75.31 88 SER A O 1
ATOM 657 N N . GLY A 1 89 ? 4.691 10.835 -12.405 1.00 70.56 89 GLY A N 1
ATOM 658 C CA . GLY A 1 89 ? 5.469 11.310 -11.255 1.00 70.56 89 GLY A CA 1
ATOM 659 C C . GLY A 1 89 ? 4.680 12.150 -10.246 1.00 70.56 89 GLY A C 1
ATOM 660 O O . GLY A 1 89 ? 5.268 12.707 -9.321 1.00 70.56 89 GLY A O 1
ATOM 661 N N . LYS A 1 90 ? 3.353 12.258 -10.394 1.00 83.12 90 LYS A N 1
ATOM 662 C CA . LYS A 1 90 ? 2.503 12.836 -9.346 1.00 83.12 90 LYS A CA 1
ATOM 663 C C . LYS A 1 90 ? 2.445 11.899 -8.134 1.00 83.12 90 LYS A C 1
ATOM 665 O O . LYS A 1 90 ? 2.436 10.683 -8.318 1.00 83.12 90 LYS A O 1
ATOM 670 N N . PRO A 1 91 ? 2.353 12.439 -6.909 1.00 85.81 91 PRO A N 1
ATOM 671 C CA . PRO A 1 91 ? 2.154 11.617 -5.725 1.00 85.81 91 PRO A CA 1
ATOM 672 C C . PRO A 1 91 ? 0.798 10.905 -5.784 1.00 85.81 91 PRO A C 1
ATOM 674 O O . PRO A 1 91 ? -0.193 11.472 -6.250 1.00 85.81 91 PRO A O 1
ATOM 677 N N . SER A 1 92 ? 0.759 9.667 -5.297 1.00 92.94 92 SER A N 1
ATOM 678 C CA . SER A 1 92 ? -0.485 8.910 -5.155 1.00 92.94 92 SER A CA 1
ATOM 679 C C . SER A 1 92 ? -1.335 9.447 -4.007 1.00 92.94 92 SER A C 1
ATOM 681 O O . SER A 1 92 ? -0.818 9.841 -2.961 1.00 92.94 92 SER A O 1
ATOM 683 N N . GLU A 1 93 ? -2.653 9.400 -4.176 1.00 94.94 93 GLU A N 1
ATOM 684 C CA . GLU A 1 93 ? -3.601 9.709 -3.106 1.00 94.94 93 GLU A CA 1
ATOM 685 C C . GLU A 1 93 ? -3.923 8.416 -2.337 1.00 94.94 93 GLU A C 1
ATOM 687 O O . GLU A 1 93 ? -4.246 7.392 -2.945 1.00 94.94 93 GLU A O 1
ATOM 692 N N . VAL A 1 94 ? -3.835 8.444 -1.003 1.00 96.62 94 VAL A N 1
ATOM 693 C CA . VAL A 1 94 ? -4.079 7.274 -0.142 1.00 96.62 94 VAL A CA 1
ATOM 694 C C . VAL A 1 94 ? -5.207 7.574 0.837 1.00 96.62 94 VAL A C 1
ATOM 696 O O . VAL A 1 94 ? -5.112 8.489 1.652 1.00 96.62 94 VAL A O 1
ATOM 699 N N . PHE A 1 95 ? -6.255 6.755 0.801 1.00 96.81 95 PHE A N 1
ATOM 700 C CA . PHE A 1 95 ? -7.433 6.885 1.653 1.00 96.81 95 PHE A CA 1
ATOM 701 C C . PHE A 1 95 ? -7.586 5.655 2.542 1.00 96.81 95 PHE A C 1
ATOM 703 O O . PHE A 1 95 ? -7.401 4.527 2.089 1.00 96.81 95 PHE A O 1
ATOM 710 N N . THR A 1 96 ? -7.978 5.850 3.804 1.00 97.44 96 THR A N 1
ATOM 711 C CA . THR A 1 96 ? -8.508 4.738 4.606 1.00 97.44 96 THR A CA 1
ATOM 712 C C . THR A 1 96 ? -9.949 4.510 4.169 1.00 97.44 96 THR A C 1
ATOM 714 O O . THR A 1 96 ? -10.797 5.364 4.406 1.00 97.44 96 THR A O 1
ATOM 717 N N . LEU A 1 97 ? -10.218 3.379 3.519 1.00 96.56 97 LEU A N 1
ATOM 718 C CA . LEU A 1 97 ? -11.556 3.038 3.039 1.00 96.56 97 LEU A CA 1
ATOM 719 C C . LEU A 1 97 ? -12.407 2.433 4.157 1.00 96.56 97 LEU A C 1
ATOM 721 O O . LEU A 1 97 ? -13.592 2.727 4.269 1.00 96.56 97 LEU A O 1
ATOM 725 N N . ALA A 1 98 ? -11.794 1.584 4.983 1.00 96.19 98 ALA A N 1
ATOM 726 C CA . ALA A 1 98 ? -12.468 0.928 6.092 1.00 96.19 98 ALA A CA 1
ATOM 727 C C . ALA A 1 98 ? -11.470 0.519 7.191 1.00 96.19 98 ALA A C 1
ATOM 729 O O . ALA A 1 98 ? -10.271 0.359 6.942 1.00 96.19 98 ALA A O 1
ATOM 730 N N . SER A 1 99 ? -11.957 0.362 8.423 1.00 97.44 99 SER A N 1
ATOM 731 C CA . SER A 1 99 ? -11.136 0.101 9.614 1.00 97.44 99 SER A CA 1
ATOM 732 C C . SER A 1 99 ? -11.859 -0.767 10.639 1.00 97.44 99 SER A C 1
ATOM 734 O O . SER A 1 99 ? -13.083 -0.848 10.617 1.00 97.44 99 SER A O 1
ATOM 736 N N . GLY A 1 100 ? -11.108 -1.340 11.583 1.00 96.69 100 GLY A N 1
ATOM 737 C CA . GLY A 1 100 ? -11.660 -2.143 12.681 1.00 96.69 100 GLY A CA 1
ATOM 738 C C . GLY A 1 100 ? -11.750 -3.635 12.361 1.00 96.69 100 GLY A C 1
ATOM 739 O O . GLY A 1 100 ? -12.421 -4.377 13.072 1.00 96.69 100 GLY A O 1
ATOM 740 N N . PHE A 1 101 ? -11.075 -4.088 11.304 1.00 95.69 101 PHE A N 1
ATOM 741 C CA . PHE A 1 101 ? -11.027 -5.501 10.948 1.00 95.69 101 PHE A CA 1
ATOM 742 C C . PHE A 1 101 ? -9.930 -6.237 11.708 1.00 95.69 101 PHE A C 1
ATOM 744 O O . PHE A 1 101 ? -8.857 -5.694 11.975 1.00 95.69 101 PHE A O 1
ATOM 751 N N . ASN A 1 102 ? -10.159 -7.524 11.954 1.00 95.25 102 ASN A N 1
ATOM 752 C CA . ASN A 1 102 ? -9.111 -8.426 12.399 1.00 95.25 102 ASN A CA 1
ATOM 753 C C . ASN A 1 102 ? -8.287 -8.893 11.189 1.00 95.25 102 ASN A C 1
ATOM 755 O O . ASN A 1 102 ? -8.724 -9.767 10.447 1.00 95.25 102 ASN A O 1
ATOM 759 N N . GLN A 1 103 ? -7.102 -8.310 10.994 1.00 95.19 103 GLN A N 1
ATOM 760 C CA . GLN A 1 103 ? -6.124 -8.758 9.993 1.00 95.19 103 GLN A CA 1
ATOM 761 C C . GLN A 1 103 ? -6.662 -8.864 8.544 1.00 95.19 103 GLN A C 1
ATOM 763 O O . GLN A 1 103 ? -6.609 -9.941 7.948 1.00 95.19 103 GLN A O 1
ATOM 768 N N . PRO A 1 104 ? -7.138 -7.763 7.927 1.00 94.38 104 PRO A N 1
ATOM 769 C CA . PRO A 1 104 ? -7.725 -7.780 6.584 1.00 94.38 104 PRO A CA 1
ATOM 770 C C . PRO A 1 104 ? -6.662 -8.007 5.496 1.00 94.38 104 PRO A C 1
ATOM 772 O O . PRO A 1 104 ? -6.121 -7.065 4.923 1.00 94.38 104 PRO A O 1
ATOM 775 N N . VAL A 1 105 ? -6.336 -9.271 5.220 1.00 93.38 105 VAL A N 1
ATOM 776 C CA . VAL A 1 105 ? -5.412 -9.668 4.142 1.00 93.38 105 VAL A CA 1
ATOM 777 C C . VAL A 1 105 ? -6.161 -10.008 2.849 1.00 93.38 105 VAL A C 1
ATOM 779 O O . VAL A 1 105 ? -5.629 -9.765 1.773 1.00 93.38 105 VAL A O 1
ATOM 782 N N . GLY A 1 106 ? -7.383 -10.543 2.939 1.00 92.50 106 GLY A N 1
ATOM 783 C CA . GLY A 1 106 ? -8.203 -10.907 1.780 1.00 92.50 106 GLY A CA 1
ATOM 784 C C . GLY A 1 106 ? -8.959 -9.709 1.212 1.00 92.50 106 GLY A C 1
ATOM 785 O O . GLY A 1 106 ? -10.053 -9.405 1.675 1.00 92.50 106 GLY A O 1
ATOM 786 N N . VAL A 1 107 ? -8.370 -9.041 0.220 1.00 93.44 107 VAL A N 1
ATOM 787 C CA . VAL A 1 107 ? -9.028 -8.027 -0.622 1.00 93.44 107 VAL A CA 1
ATOM 788 C C . VAL A 1 107 ? -9.118 -8.574 -2.048 1.00 93.44 107 VAL A C 1
ATOM 790 O O . VAL A 1 107 ? -8.152 -9.177 -2.517 1.00 93.44 107 VAL A O 1
ATOM 793 N N . ALA A 1 108 ? -10.265 -8.410 -2.710 1.00 88.94 108 ALA A N 1
ATOM 794 C CA . ALA A 1 108 ? -10.530 -8.916 -4.058 1.00 88.94 108 ALA A CA 1
ATOM 795 C C . ALA A 1 108 ? -11.437 -7.949 -4.821 1.00 88.94 108 ALA A C 1
ATOM 797 O O . ALA A 1 108 ? -12.368 -7.407 -4.181 1.00 88.94 108 ALA A O 1
#

Foldseek 3Di:
DDDDDDDPDPDDDPVVVVVVVVVVPPDPPPPPPPPPPPCVPDDDDPPDDDDDFDDDAQWAAWDADPVGWIWTFHQVQQFIKTWRGDPPPDHIDIDGPDGDHHGPRDDD

Solvent-accessible surface area (backbone atoms only — not comparable to full-atom values): 7110 Å² total; per-residue (Å²): 141,84,90,75,86,78,84,82,76,83,70,78,60,79,70,63,60,58,62,56,59,66,64,74,71,71,68,88,73,79,76,74,79,74,71,77,74,74,60,88,78,60,87,70,63,92,94,63,86,87,80,90,64,77,91,62,73,60,64,61,26,63,35,73,45,97,86,57,37,36,37,35,10,9,36,86,72,11,26,33,32,40,33,41,68,40,68,94,86,42,78,40,49,78,40,82,73,46,72,84,44,87,49,35,37,91,48,124

Radius of gyration: 27.28 Å; Cα contacts (8 Å, |Δi|>4): 135; chains: 1; bounding box: 32×48×95 Å

Sequence (108 aa):
MKNWPKPVALLPSRKSIFLFVALALRTFQIEGASADPQLGDLKLPPGFKIELVATVPNARGMTMSPGGVLYVGSRTAGKVFAVKPGLSGKPSEVFTLASGFNQPVGVA

pLDDT: mean 80.25, std 18.56, range [47.06, 98.06]

Secondary structure (DSSP, 8-state):
--PPPPP---PPPTHHHHHHHTTTTS------------GGGPPPPTT---------TTEEEEEE-TTS-EEEEETTTTEEEEEEPPSTTPPPEEEEEEE--SS-----